Protein AF-A0A956ZY83-F1 (afdb_monomer)

pLDDT: mean 73.17, std 17.22, range [40.25, 92.25]

Foldseek 3Di:
DDDDDDPPCDPFDKDKDWDQDPQEIKIWIATPVVRDIDIDPYVVVVVVVVPPPPDPPPDDDPDD

Secondary structure (DSSP, 8-state):
------TT-PPPPEEEEEEEETTEEEEEEEETTT--EEEESSHHHHHHHHHS------------

Structure (mmCIF, N/CA/C/O backbone):
data_AF-A0A956ZY83-F1
#
_entry.id   AF-A0A956ZY83-F1
#
loop_
_atom_sit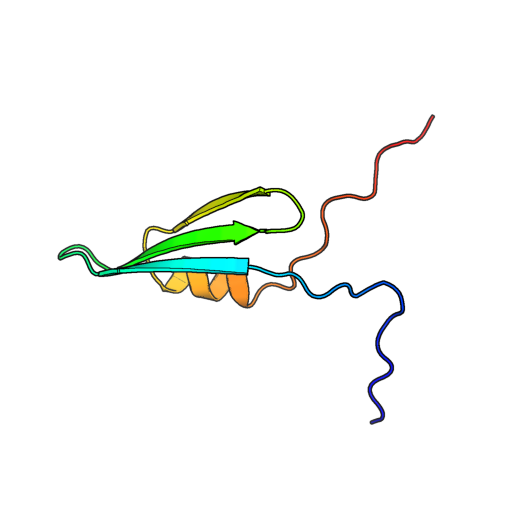e.group_PDB
_atom_site.id
_atom_site.type_symbol
_atom_site.label_at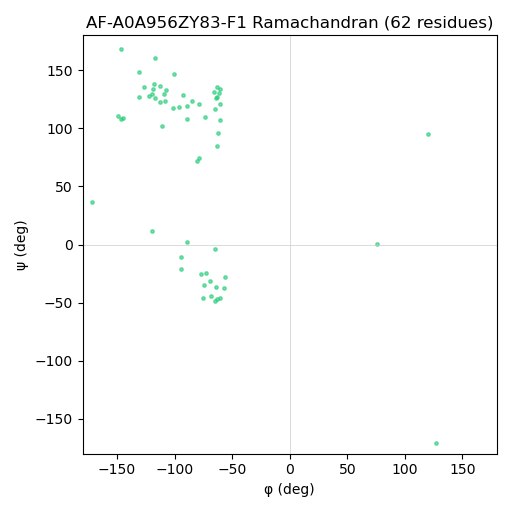om_id
_atom_site.label_alt_id
_atom_site.label_comp_id
_atom_site.label_asym_id
_atom_site.label_entity_id
_atom_site.label_seq_id
_atom_site.pdbx_PDB_ins_code
_atom_site.Cartn_x
_atom_site.Cartn_y
_atom_site.Cartn_z
_atom_site.occupancy
_atom_site.B_iso_or_equiv
_atom_site.auth_seq_id
_atom_site.auth_comp_id
_atom_site.auth_asym_id
_atom_site.auth_atom_id
_atom_site.pdbx_PDB_model_num
ATOM 1 N N . MET A 1 1 ? 10.787 -18.550 25.097 1.00 44.34 1 MET A N 1
ATOM 2 C CA . MET A 1 1 ? 10.425 -17.116 25.068 1.00 44.34 1 MET A CA 1
ATOM 3 C C . MET A 1 1 ? 8.920 -17.029 24.914 1.00 44.34 1 MET A C 1
ATOM 5 O O . MET A 1 1 ? 8.412 -17.466 23.892 1.00 44.34 1 MET A O 1
ATOM 9 N N . VAL A 1 2 ? 8.207 -16.579 25.946 1.00 48.84 2 VAL A N 1
ATOM 10 C CA . VAL A 1 2 ? 6.754 -16.362 25.881 1.00 48.84 2 VAL A CA 1
ATOM 11 C C . VAL A 1 2 ? 6.551 -14.933 25.390 1.00 48.84 2 VAL A C 1
ATOM 13 O O . VAL A 1 2 ? 7.060 -14.001 26.007 1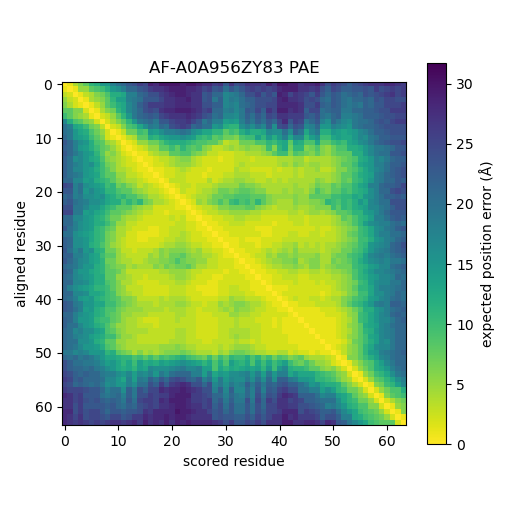.00 48.84 2 VAL A O 1
ATOM 16 N N . TYR A 1 3 ? 5.896 -14.766 24.244 1.00 52.16 3 TYR A N 1
ATOM 17 C CA . TYR A 1 3 ? 5.573 -13.448 23.706 1.00 52.16 3 TYR A CA 1
ATOM 18 C C . TYR A 1 3 ? 4.430 -12.852 24.531 1.00 52.16 3 TYR A C 1
ATOM 20 O O . TYR A 1 3 ? 3.306 -13.347 24.473 1.00 52.16 3 TYR A O 1
ATOM 28 N N . THR A 1 4 ? 4.720 -11.817 25.318 1.00 55.75 4 THR A N 1
ATOM 29 C CA . THR A 1 4 ? 3.693 -11.031 26.010 1.00 55.75 4 THR A CA 1
ATOM 30 C C . THR A 1 4 ? 3.261 -9.902 25.071 1.00 55.75 4 THR A C 1
ATOM 32 O O . THR A 1 4 ? 4.055 -8.983 24.853 1.00 55.75 4 THR A O 1
ATOM 35 N N . PRO A 1 5 ? 2.055 -9.943 24.475 1.00 52.00 5 PRO A N 1
ATOM 36 C CA . PRO A 1 5 ? 1.586 -8.850 23.633 1.00 52.00 5 PRO A CA 1
ATOM 37 C C . PRO A 1 5 ? 1.456 -7.576 24.478 1.00 52.00 5 PRO A C 1
ATOM 39 O O . PRO A 1 5 ? 0.830 -7.580 25.539 1.00 52.00 5 PRO A O 1
ATOM 42 N N . MET A 1 6 ? 2.078 -6.485 24.025 1.00 61.91 6 MET A N 1
ATOM 43 C CA . MET A 1 6 ? 1.947 -5.179 24.672 1.00 61.91 6 MET A CA 1
ATOM 44 C C . MET A 1 6 ? 0.482 -4.707 24.598 1.00 61.91 6 MET A C 1
ATOM 46 O O . MET A 1 6 ? -0.113 -4.780 23.517 1.00 61.91 6 MET A O 1
ATOM 50 N N . PRO A 1 7 ? -0.088 -4.170 25.692 1.00 54.34 7 PRO A N 1
ATOM 51 C CA . PRO A 1 7 ? -1.525 -3.893 25.824 1.00 54.34 7 PRO A CA 1
ATOM 52 C C . PRO A 1 7 ? -2.093 -2.819 24.875 1.00 54.34 7 PRO A C 1
ATOM 54 O O . PRO A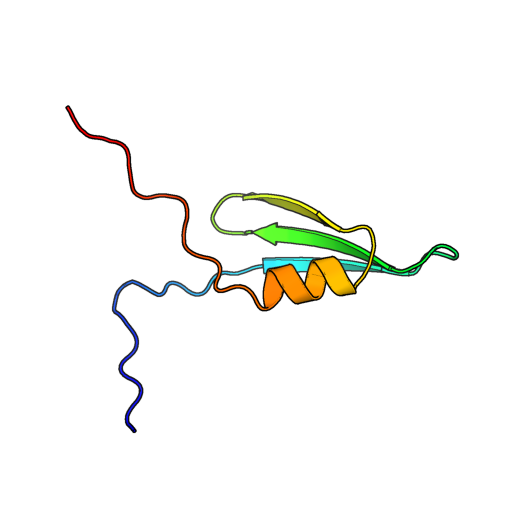 1 7 ? -3.304 -2.631 24.846 1.00 54.34 7 PRO A O 1
ATOM 57 N N . ASP A 1 8 ? -1.261 -2.164 24.058 1.00 54.72 8 ASP A N 1
ATOM 58 C CA . ASP A 1 8 ? -1.676 -1.124 23.099 1.00 54.72 8 ASP A CA 1
ATOM 59 C C . ASP A 1 8 ? -1.360 -1.451 21.627 1.00 54.72 8 ASP A C 1
ATOM 61 O O . ASP A 1 8 ? -1.475 -0.609 20.734 1.00 54.72 8 ASP A O 1
ATOM 65 N N . SER A 1 9 ? -0.971 -2.693 21.334 1.00 55.62 9 SER A N 1
ATOM 66 C CA . SER A 1 9 ? -0.712 -3.131 19.958 1.00 55.62 9 SER A CA 1
ATOM 67 C C . SER A 1 9 ? -2.019 -3.481 19.238 1.00 55.62 9 SER A C 1
ATOM 69 O O . SER A 1 9 ? -2.337 -4.639 18.979 1.00 55.62 9 SER A O 1
ATOM 71 N N . LYS A 1 10 ? -2.819 -2.458 18.905 1.00 58.00 10 LYS A N 1
ATOM 72 C CA . LYS A 1 10 ? -3.925 -2.642 17.954 1.00 58.00 10 LYS A CA 1
ATOM 73 C C . LYS A 1 10 ? -3.331 -3.067 16.605 1.00 58.00 10 LYS A C 1
ATOM 75 O O . LYS A 1 10 ? -2.414 -2.393 16.133 1.00 58.00 10 LYS A O 1
ATOM 80 N N . PRO A 1 11 ? -3.835 -4.139 15.972 1.00 59.28 11 PRO A N 1
ATOM 81 C CA . PRO A 1 11 ? -3.337 -4.563 14.673 1.00 59.28 11 PRO A CA 1
ATOM 82 C C . PRO A 1 11 ? -3.560 -3.441 13.657 1.00 59.28 11 PRO A C 1
ATOM 84 O O . PRO A 1 11 ? -4.689 -2.993 13.436 1.00 59.28 11 PRO A O 1
ATOM 87 N N . LEU A 1 12 ? -2.475 -2.965 13.048 1.00 69.06 12 LEU A N 1
ATOM 88 C CA . LEU A 1 12 ? -2.556 -2.043 11.927 1.00 69.06 12 LEU A CA 1
ATOM 89 C C . LEU A 1 12 ? -3.210 -2.784 10.762 1.00 69.06 12 LEU A C 1
ATOM 91 O O . LEU A 1 12 ? -2.670 -3.770 10.268 1.00 69.06 12 LEU A O 1
ATOM 95 N N . THR A 1 13 ? -4.385 -2.330 10.333 1.00 73.56 13 THR A N 1
ATOM 96 C CA . THR A 1 13 ? -5.025 -2.894 9.143 1.00 73.56 13 THR A CA 1
ATOM 97 C C . THR A 1 13 ? -4.6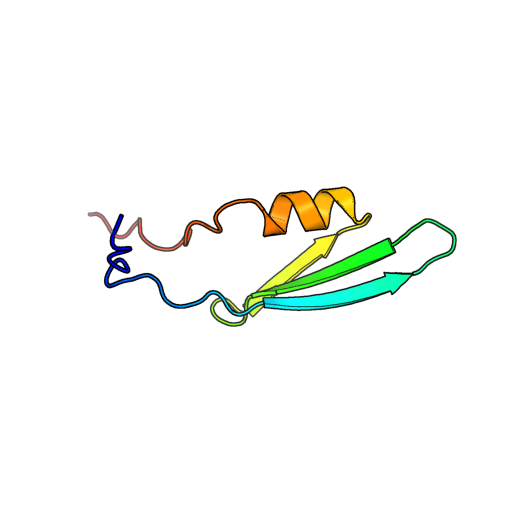91 -2.018 7.947 1.00 73.56 13 THR A C 1
ATOM 99 O O . THR A 1 13 ? -5.033 -0.832 7.925 1.00 73.56 13 THR A O 1
ATOM 102 N N . LEU A 1 14 ? -4.014 -2.609 6.965 1.00 81.44 14 LEU A N 1
ATOM 103 C CA . LEU A 1 14 ? -3.619 -1.966 5.719 1.00 81.44 14 LEU A CA 1
ATOM 104 C C . LEU A 1 14 ? -4.388 -2.590 4.555 1.00 81.44 14 LEU A C 1
ATOM 106 O O . LEU A 1 14 ? -4.494 -3.811 4.457 1.00 81.44 14 LEU A O 1
ATOM 110 N N . VAL A 1 15 ? -4.891 -1.758 3.648 1.00 83.25 15 VAL A N 1
ATOM 111 C CA .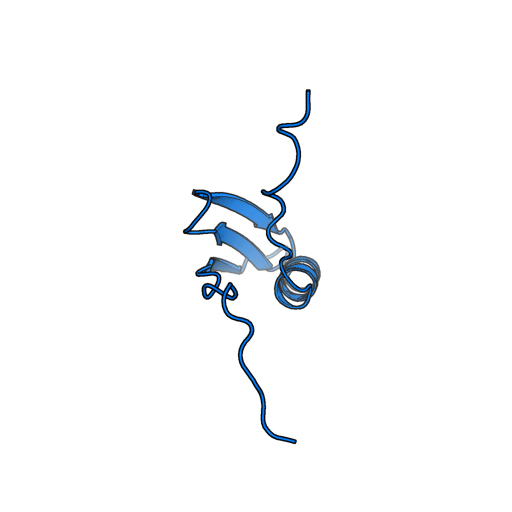 VAL A 1 15 ? -5.380 -2.204 2.338 1.00 83.25 15 VAL A CA 1
ATOM 112 C C . VAL A 1 15 ? -4.306 -1.885 1.316 1.00 83.25 15 VAL A C 1
ATOM 114 O O . VAL A 1 15 ? -3.990 -0.715 1.114 1.00 83.25 15 VAL A O 1
ATOM 117 N N . VAL A 1 16 ? -3.759 -2.917 0.677 1.00 85.50 16 VAL A N 1
ATOM 118 C CA . VAL A 1 16 ? -2.723 -2.772 -0.350 1.00 85.50 16 VAL A CA 1
ATOM 119 C C . VAL A 1 16 ? -3.321 -3.095 -1.713 1.00 85.50 16 VAL A C 1
ATOM 121 O O . VAL A 1 16 ? -3.864 -4.179 -1.925 1.00 85.50 16 VAL A O 1
ATOM 124 N N . ARG A 1 17 ? -3.224 -2.156 -2.651 1.00 89.88 17 ARG A N 1
ATOM 125 C CA . ARG A 1 17 ? -3.563 -2.355 -4.062 1.00 89.88 17 ARG A CA 1
ATOM 126 C C . ARG A 1 17 ? -2.289 -2.34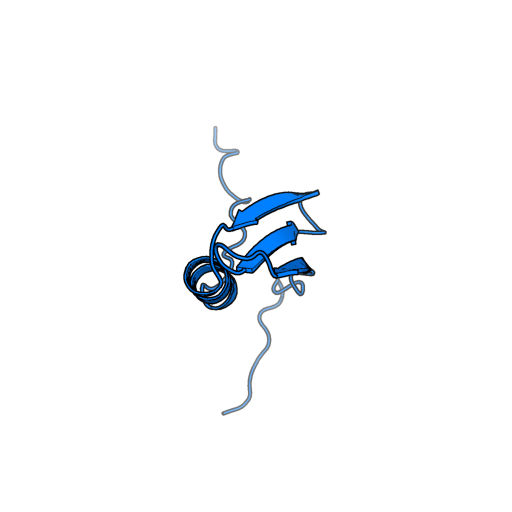8 -4.880 1.00 89.88 17 ARG A C 1
ATOM 128 O O . ARG A 1 17 ? -1.489 -1.432 -4.751 1.00 89.88 17 ARG A O 1
ATOM 135 N N . LEU A 1 18 ? -2.117 -3.367 -5.714 1.00 89.88 18 LEU A N 1
ATOM 136 C CA . LEU A 1 18 ? -0.935 -3.564 -6.546 1.00 89.88 18 LEU A CA 1
ATOM 137 C C . LEU A 1 18 ? -1.340 -3.558 -8.016 1.00 89.88 18 LEU A C 1
ATOM 139 O O . LEU A 1 18 ? -2.296 -4.230 -8.405 1.00 89.88 18 LEU A O 1
ATOM 143 N N . TRP A 1 19 ? -0.586 -2.832 -8.835 1.00 90.94 19 TRP A N 1
ATOM 144 C CA . TRP A 1 19 ? -0.768 -2.803 -10.281 1.00 90.94 19 TRP A CA 1
ATOM 145 C C . TRP A 1 19 ? 0.563 -3.018 -10.976 1.00 90.94 19 TRP A C 1
ATOM 147 O O . TRP A 1 19 ? 1.519 -2.278 -10.747 1.00 90.94 19 TRP A O 1
ATOM 157 N N . HIS A 1 20 ? 0.599 -3.989 -11.880 1.00 89.62 20 HIS A N 1
ATOM 158 C CA . HIS A 1 20 ? 1.736 -4.185 -12.763 1.00 89.62 20 HIS A CA 1
ATOM 159 C C . HIS A 1 20 ? 1.597 -3.274 -13.992 1.00 89.62 20 HIS A C 1
ATOM 161 O O . HIS A 1 20 ? 0.585 -3.309 -14.695 1.00 89.62 20 HIS A O 1
ATOM 167 N N . ARG A 1 21 ? 2.599 -2.432 -14.244 1.00 85.75 21 ARG A N 1
ATOM 168 C CA . ARG A 1 21 ? 2.726 -1.568 -15.425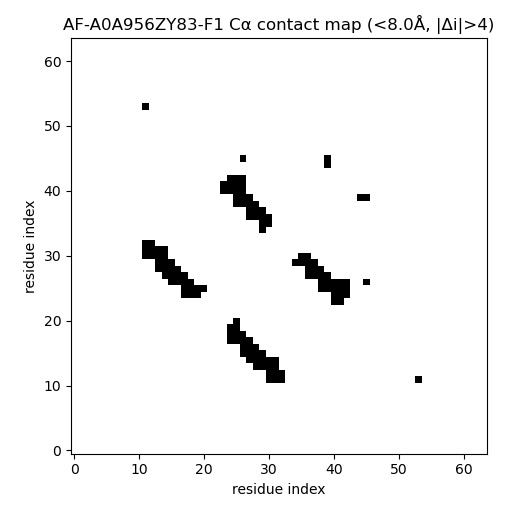 1.00 85.75 21 ARG A CA 1
ATOM 169 C C . ARG A 1 21 ? 3.977 -1.985 -16.214 1.00 85.75 21 ARG A C 1
ATOM 171 O O . ARG A 1 21 ? 4.871 -2.600 -15.641 1.00 85.75 21 ARG A O 1
ATOM 178 N N . PRO A 1 22 ? 4.090 -1.621 -17.503 1.00 85.56 22 PRO A N 1
ATOM 179 C CA . PRO A 1 22 ? 5.304 -1.880 -18.291 1.00 85.56 22 PRO A CA 1
ATOM 180 C C . PRO A 1 22 ? 6.579 -1.282 -17.671 1.00 85.56 22 PRO A C 1
ATOM 182 O O . PRO A 1 22 ? 7.671 -1.798 -17.854 1.00 85.56 22 PRO A O 1
ATOM 185 N N . GLU A 1 23 ? 6.411 -0.197 -16.920 1.00 82.81 23 GLU A N 1
ATOM 186 C CA . GLU A 1 23 ? 7.444 0.567 -16.213 1.00 82.81 23 GLU A CA 1
ATOM 187 C C . GLU A 1 23 ? 7.714 0.067 -14.777 1.00 82.81 23 GLU A C 1
ATOM 189 O O . GLU A 1 23 ? 8.536 0.647 -14.074 1.00 82.81 23 GLU A O 1
ATOM 194 N N . GLY A 1 24 ? 7.039 -1.002 -14.333 1.00 84.50 24 GLY A N 1
ATOM 195 C CA . GLY A 1 24 ? 7.212 -1.609 -13.009 1.00 84.50 24 GLY A CA 1
ATOM 196 C C . GLY A 1 24 ? 5.907 -1.762 -12.223 1.00 84.50 24 GLY A C 1
ATOM 197 O O . GLY A 1 24 ? 4.806 -1.563 -12.737 1.00 84.50 24 GLY A O 1
ATOM 198 N N . VAL A 1 25 ? 6.013 -2.131 -10.948 1.00 87.19 25 VAL A N 1
ATOM 199 C CA . VAL A 1 25 ? 4.850 -2.299 -10.063 1.00 87.19 25 VAL A CA 1
ATOM 200 C C . VAL A 1 25 ? 4.571 -1.006 -9.315 1.00 87.19 25 VAL A C 1
ATOM 202 O O . VAL A 1 25 ? 5.446 -0.474 -8.643 1.00 87.19 25 VAL A O 1
ATOM 205 N N . ARG A 1 26 ? 3.326 -0.540 -9.359 1.00 90.12 26 ARG A N 1
ATOM 206 C CA . ARG A 1 26 ? 2.838 0.508 -8.461 1.00 90.12 26 ARG A CA 1
ATOM 207 C C . ARG A 1 26 ? 2.037 -0.113 -7.334 1.00 90.12 26 ARG A C 1
ATOM 209 O O . ARG A 1 26 ? 1.323 -1.093 -7.556 1.00 90.12 26 ARG A O 1
ATOM 216 N N . ALA A 1 27 ? 2.106 0.498 -6.161 1.00 90.25 27 ALA A N 1
ATOM 217 C CA . ALA A 1 27 ? 1.285 0.111 -5.031 1.00 90.25 27 ALA A CA 1
ATOM 218 C C . ALA A 1 27 ? 0.595 1.316 -4.397 1.00 90.25 27 ALA A C 1
ATOM 220 O O . ALA A 1 27 ? 1.128 2.420 -4.381 1.00 90.25 27 ALA A O 1
ATOM 221 N N . GLU A 1 28 ? -0.590 1.098 -3.857 1.00 92.25 28 GLU A N 1
ATOM 222 C CA . GLU A 1 28 ? -1.295 2.032 -2.990 1.00 92.25 28 GLU A CA 1
ATOM 223 C C . GLU A 1 28 ? -1.550 1.318 -1.675 1.00 92.25 28 GLU A C 1
ATOM 225 O O . GLU A 1 28 ? -2.081 0.209 -1.665 1.00 92.25 28 GLU A O 1
ATOM 230 N N . VAL A 1 29 ? -1.169 1.946 -0.573 1.00 89.88 29 VAL A N 1
ATOM 231 C CA . VAL A 1 29 ? -1.423 1.442 0.769 1.00 89.88 29 VAL A CA 1
ATOM 232 C C . VAL A 1 29 ? -2.325 2.427 1.476 1.00 89.88 29 VAL A C 1
ATOM 234 O O . VAL A 1 29 ? -2.001 3.610 1.560 1.00 89.88 29 VAL A O 1
ATOM 237 N N . LYS A 1 30 ? -3.445 1.938 1.999 1.00 89.06 30 LYS A N 1
ATOM 238 C CA . LYS A 1 30 ? -4.343 2.709 2.849 1.00 89.06 30 LYS A CA 1
ATOM 239 C C . LYS A 1 30 ? -4.330 2.161 4.265 1.00 89.06 30 LYS A C 1
ATOM 241 O O . LYS A 1 30 ? -4.673 0.997 4.477 1.00 89.06 30 LYS A O 1
ATOM 246 N N . GLU A 1 31 ? -4.000 3.006 5.231 1.00 86.06 31 GLU A N 1
ATOM 247 C CA . GLU A 1 31 ? -4.156 2.689 6.644 1.00 86.06 31 GLU A CA 1
ATOM 248 C C . GLU A 1 31 ? -5.622 2.873 7.049 1.00 86.06 31 GLU A C 1
ATOM 250 O O . GLU A 1 31 ? -6.190 3.958 6.928 1.00 86.06 31 GLU A O 1
ATOM 255 N N . LEU A 1 32 ? -6.266 1.814 7.546 1.00 80.50 32 LEU A N 1
ATOM 256 C CA . LEU A 1 32 ? -7.691 1.878 7.885 1.00 80.50 32 LEU A CA 1
ATOM 257 C C . LEU A 1 32 ? -7.987 2.696 9.145 1.00 80.50 32 LEU A C 1
ATOM 259 O O . LEU A 1 32 ? -9.095 3.206 9.282 1.00 80.50 32 LEU A O 1
ATOM 263 N N . ARG A 1 33 ? -7.017 2.832 10.058 1.00 76.69 33 ARG A N 1
ATOM 264 C CA . ARG A 1 33 ? -7.193 3.591 11.303 1.00 76.69 33 ARG A CA 1
ATOM 265 C C . ARG A 1 33 ? -7.170 5.100 11.064 1.00 76.69 33 ARG A C 1
ATOM 267 O O . ARG A 1 33 ? -7.999 5.809 11.625 1.00 76.69 33 ARG A O 1
ATOM 274 N N . THR A 1 34 ? -6.210 5.585 10.282 1.00 81.62 34 THR A N 1
ATOM 275 C CA . THR A 1 34 ? -6.013 7.020 10.012 1.00 81.62 34 THR A CA 1
ATOM 276 C C . THR A 1 34 ? -6.706 7.472 8.729 1.00 81.62 34 THR A C 1
ATOM 278 O O . THR A 1 34 ? -6.978 8.657 8.560 1.00 81.62 34 THR A O 1
ATOM 281 N N . GLY A 1 35 ? -7.001 6.541 7.817 1.00 83.56 35 GLY A N 1
ATOM 282 C CA . GLY A 1 35 ? -7.452 6.845 6.463 1.00 83.56 35 GLY A CA 1
ATOM 283 C C . GLY A 1 35 ? -6.327 7.316 5.537 1.00 83.56 35 GLY A C 1
ATOM 284 O O . GLY A 1 35 ? -6.606 7.595 4.368 1.00 83.56 35 GLY A O 1
ATOM 285 N N . GLU A 1 36 ? -5.080 7.389 6.023 1.00 85.25 36 GLU A N 1
ATOM 286 C CA . GLU A 1 36 ? -3.928 7.820 5.234 1.00 85.25 36 GLU A CA 1
ATOM 287 C C . GLU A 1 36 ? -3.732 6.881 4.045 1.00 85.25 36 GLU A C 1
ATOM 289 O O . GLU A 1 36 ? -3.793 5.659 4.179 1.00 85.25 36 GLU A O 1
ATOM 294 N N . THR A 1 37 ? -3.525 7.464 2.866 1.00 89.75 37 THR A N 1
ATOM 295 C CA . THR A 1 37 ? -3.260 6.721 1.634 1.00 89.75 37 THR A CA 1
ATOM 296 C C . THR A 1 37 ? -1.900 7.126 1.094 1.00 89.75 37 THR A C 1
ATOM 298 O O . THR A 1 37 ? -1.612 8.313 0.939 1.00 89.75 37 THR A O 1
ATOM 301 N N . ARG A 1 38 ? -1.066 6.135 0.785 1.00 89.94 38 ARG A N 1
ATOM 302 C CA . ARG A 1 38 ? 0.294 6.322 0.290 1.00 89.94 38 ARG A CA 1
ATOM 303 C C . ARG A 1 38 ? 0.507 5.550 -1.000 1.00 89.94 38 ARG A C 1
ATOM 305 O O . ARG A 1 38 ? 0.109 4.395 -1.109 1.00 89.94 38 ARG A O 1
ATOM 312 N N . LEU A 1 39 ? 1.144 6.197 -1.972 1.00 91.25 39 LEU A N 1
ATOM 313 C CA . LEU A 1 39 ? 1.438 5.629 -3.285 1.00 91.25 39 LEU A CA 1
ATOM 314 C C . LEU A 1 39 ? 2.930 5.317 -3.404 1.00 91.25 39 LEU A C 1
ATOM 316 O O . LEU A 1 39 ? 3.771 6.168 -3.121 1.00 91.25 39 LEU A O 1
ATOM 320 N N . PHE A 1 40 ? 3.237 4.123 -3.891 1.00 90.12 40 PHE A N 1
ATOM 321 C CA . PHE A 1 40 ? 4.579 3.610 -4.132 1.00 90.12 40 PHE A CA 1
ATOM 322 C C . PHE A 1 40 ? 4.750 3.325 -5.623 1.00 90.12 40 PHE A C 1
ATOM 324 O O . PHE A 1 40 ? 3.840 2.817 -6.287 1.00 90.12 40 PHE A O 1
ATOM 331 N N . LYS A 1 41 ? 5.912 3.691 -6.169 1.00 88.56 41 LYS A N 1
ATOM 332 C CA . LYS A 1 41 ? 6.208 3.577 -7.607 1.00 88.56 41 LYS A CA 1
ATOM 333 C C . LYS A 1 41 ? 6.932 2.281 -7.982 1.00 88.56 41 LYS A C 1
ATOM 335 O O . LYS A 1 41 ? 7.056 2.007 -9.170 1.00 88.56 41 LYS A O 1
ATOM 340 N N . ASN A 1 42 ? 7.409 1.533 -6.992 1.00 88.56 42 ASN A N 1
ATOM 341 C CA . ASN A 1 42 ? 8.090 0.250 -7.131 1.00 88.56 42 ASN A CA 1
ATOM 342 C C . ASN A 1 42 ? 7.757 -0.648 -5.915 1.00 88.56 42 ASN A C 1
ATOM 344 O O . ASN A 1 42 ? 7.166 -0.186 -4.933 1.00 88.56 42 ASN A O 1
ATOM 348 N N . VAL A 1 43 ? 8.107 -1.937 -5.998 1.00 84.81 43 VAL A N 1
ATOM 349 C CA . VAL A 1 43 ? 7.874 -2.917 -4.916 1.00 84.81 43 VAL A CA 1
ATOM 350 C C . VAL A 1 43 ? 8.846 -2.734 -3.753 1.00 84.81 43 VAL A C 1
ATOM 352 O O . VAL A 1 43 ? 8.452 -2.952 -2.613 1.00 84.81 43 VAL A O 1
ATOM 355 N N . GLU A 1 44 ? 10.092 -2.340 -4.016 1.00 87.38 44 GLU A N 1
ATOM 356 C CA . GLU A 1 44 ? 11.121 -2.195 -2.977 1.00 87.38 44 GLU A CA 1
ATOM 357 C C . GLU A 1 44 ? 10.715 -1.163 -1.920 1.00 87.38 44 GLU A C 1
ATOM 359 O O . GLU A 1 44 ? 10.749 -1.462 -0.728 1.00 87.38 44 GLU A O 1
ATOM 364 N N . ASP A 1 45 ? 10.214 0.000 -2.343 1.00 87.94 45 ASP A N 1
ATOM 365 C CA . ASP A 1 45 ? 9.729 1.051 -1.446 1.00 87.94 45 ASP A CA 1
ATOM 366 C C . ASP A 1 45 ? 8.506 0.589 -0.636 1.00 87.94 45 ASP A C 1
ATOM 368 O O . ASP A 1 45 ? 8.359 0.943 0.537 1.00 87.94 45 ASP A O 1
ATOM 372 N N . LEU A 1 46 ? 7.622 -0.211 -1.249 1.00 86.12 46 LEU A N 1
ATOM 373 C CA . LEU A 1 46 ? 6.476 -0.800 -0.554 1.00 86.12 46 LEU A CA 1
ATOM 374 C C . LEU A 1 46 ? 6.945 -1.775 0.529 1.00 86.12 46 LEU A C 1
ATOM 376 O O . LEU A 1 46 ? 6.462 -1.708 1.657 1.00 86.12 46 LEU A O 1
ATOM 380 N N . MET A 1 47 ? 7.859 -2.683 0.190 1.00 85.00 47 MET A N 1
ATOM 381 C CA . MET A 1 47 ? 8.374 -3.685 1.121 1.00 85.00 47 MET A CA 1
ATOM 382 C C . MET A 1 47 ? 9.102 -3.018 2.282 1.00 85.00 47 MET A C 1
ATOM 384 O O . MET A 1 47 ? 8.773 -3.297 3.430 1.00 85.00 47 MET A O 1
ATOM 388 N N . ALA A 1 48 ? 9.973 -2.048 2.000 1.00 86.50 48 ALA A N 1
ATOM 389 C CA . ALA A 1 48 ? 10.655 -1.274 3.030 1.00 86.50 48 ALA A CA 1
ATOM 390 C C . ALA A 1 48 ? 9.670 -0.562 3.974 1.00 86.50 48 ALA A C 1
ATOM 392 O O . ALA A 1 48 ? 9.903 -0.487 5.180 1.00 86.50 48 ALA A O 1
ATOM 393 N N . TYR A 1 49 ? 8.547 -0.057 3.453 1.00 84.19 49 TYR A N 1
ATOM 394 C CA . TYR A 1 49 ? 7.492 0.528 4.279 1.00 84.19 49 TYR A CA 1
ATOM 395 C C . TYR A 1 49 ? 6.771 -0.522 5.137 1.00 84.19 49 TYR A C 1
ATOM 397 O O . TYR A 1 49 ? 6.551 -0.283 6.321 1.00 84.19 49 TYR A O 1
ATOM 405 N N . LEU A 1 50 ? 6.416 -1.683 4.583 1.00 80.50 50 LEU A N 1
ATOM 406 C CA . LEU A 1 50 ? 5.722 -2.746 5.322 1.00 80.50 50 LEU A CA 1
ATOM 407 C C . LEU A 1 50 ? 6.610 -3.425 6.377 1.00 80.50 50 LEU A C 1
ATOM 409 O O . LEU A 1 50 ? 6.103 -3.859 7.409 1.00 80.50 50 LEU A O 1
ATOM 413 N N . GLU A 1 51 ? 7.916 -3.504 6.128 1.00 81.69 51 GLU A N 1
ATOM 414 C CA . GLU A 1 51 ? 8.909 -4.062 7.051 1.00 81.69 51 GLU A CA 1
ATOM 415 C C . GLU A 1 51 ? 9.265 -3.098 8.187 1.00 81.69 51 GLU A C 1
ATOM 417 O O . GLU A 1 51 ? 9.661 -3.536 9.270 1.00 81.69 51 GLU A O 1
ATOM 422 N N . GLN A 1 52 ? 9.106 -1.786 7.981 1.00 73.31 52 GLN A N 1
ATOM 423 C CA . GLN A 1 52 ? 9.273 -0.829 9.066 1.00 73.31 52 GLN A CA 1
ATOM 424 C C . GLN A 1 52 ? 8.175 -1.035 10.115 1.00 73.31 52 GLN A C 1
ATOM 426 O O . GLN A 1 52 ? 6.990 -1.057 9.766 1.00 73.31 52 GLN A O 1
ATOM 431 N N . PRO A 1 53 ? 8.528 -1.119 11.414 1.00 61.50 53 PRO A N 1
ATOM 432 C CA . PRO A 1 53 ? 7.537 -1.090 12.470 1.00 61.50 53 PRO A CA 1
ATOM 433 C C . PRO A 1 53 ? 6.806 0.243 12.356 1.00 61.50 53 PRO A C 1
ATOM 435 O O . PRO A 1 53 ? 7.366 1.304 12.647 1.00 61.50 53 PRO A O 1
ATOM 438 N N . GLN A 1 54 ? 5.565 0.171 11.878 1.00 61.53 54 GLN A N 1
ATOM 439 C CA . GLN A 1 54 ? 4.655 1.297 11.745 1.00 61.53 54 GLN A CA 1
ATOM 440 C C . GLN A 1 54 ? 4.385 1.832 13.150 1.00 61.53 54 GLN A C 1
ATOM 442 O O . GLN A 1 54 ? 3.458 1.423 13.846 1.00 61.53 54 GLN A O 1
ATOM 447 N N . SER A 1 55 ? 5.286 2.692 13.614 1.00 51.53 55 SER A N 1
ATOM 448 C CA . SER A 1 55 ? 5.156 3.361 14.894 1.00 51.53 55 SER A CA 1
ATOM 449 C C . SER A 1 55 ? 3.922 4.243 14.778 1.00 51.53 55 SER A C 1
ATOM 451 O O . SER A 1 55 ? 3.857 5.032 13.830 1.00 51.53 55 SER A O 1
ATOM 453 N N . PRO A 1 56 ? 2.937 4.133 15.684 1.00 50.16 56 PRO A N 1
ATOM 454 C CA . PRO A 1 56 ? 1.771 4.996 15.650 1.00 50.16 56 PRO A CA 1
ATOM 455 C C . PRO A 1 56 ? 2.246 6.434 15.855 1.00 50.16 56 PRO A C 1
ATOM 457 O O . PRO A 1 56 ? 2.475 6.884 16.978 1.00 50.16 56 PRO A O 1
ATOM 460 N N . LYS A 1 57 ? 2.442 7.171 14.761 1.00 45.41 57 LYS A N 1
ATOM 461 C CA . LYS A 1 57 ? 2.827 8.578 14.800 1.00 45.41 57 LYS A CA 1
ATOM 462 C C . LYS A 1 57 ? 1.566 9.383 15.096 1.00 45.41 57 LYS A C 1
ATOM 464 O O . LYS A 1 57 ? 0.955 9.971 14.216 1.00 45.41 57 LYS A O 1
ATOM 469 N N . GLY A 1 58 ? 1.137 9.314 16.351 1.00 47.25 58 GLY A N 1
ATOM 470 C CA . GLY A 1 58 ? -0.137 9.860 16.795 1.00 47.25 58 GLY A CA 1
ATOM 471 C C . GLY A 1 58 ? -0.318 9.845 18.307 1.00 47.25 58 GLY A C 1
ATOM 472 O O . GLY A 1 58 ? -1.426 9.594 18.761 1.00 47.25 58 GLY A O 1
ATOM 473 N N . LEU A 1 59 ? 0.736 10.089 19.092 1.00 48.66 59 LEU A N 1
ATOM 474 C CA . LEU A 1 59 ? 0.586 10.523 20.485 1.00 48.66 59 LEU A CA 1
ATOM 475 C C . LEU A 1 59 ? 1.744 11.467 20.854 1.00 48.66 59 LEU A C 1
ATOM 477 O O . LEU A 1 59 ? 2.893 11.052 20.956 1.00 48.66 59 LEU A O 1
ATOM 481 N N . GLY A 1 60 ? 1.431 12.755 21.000 1.00 42.78 60 GLY A N 1
ATOM 482 C CA . GLY A 1 60 ? 2.375 13.849 21.257 1.00 42.78 60 GLY A CA 1
ATOM 483 C C . GLY A 1 60 ? 2.296 14.869 20.120 1.00 42.78 60 GLY A C 1
ATOM 484 O O . GLY A 1 60 ? 2.903 14.680 19.074 1.00 42.78 60 GLY A O 1
ATOM 485 N N . LYS A 1 61 ? 1.525 15.954 20.228 1.00 43.53 61 LYS A N 1
ATOM 486 C CA . LYS A 1 61 ? 1.606 16.943 21.308 1.00 43.53 61 LYS A CA 1
ATOM 487 C C . LYS A 1 61 ? 0.223 17.502 21.679 1.00 43.53 61 LYS A C 1
ATOM 489 O O . LYS A 1 61 ? -0.325 18.329 20.962 1.00 43.53 61 LYS A O 1
ATOM 494 N N . THR A 1 62 ? -0.280 17.120 22.846 1.00 50.41 62 THR A N 1
ATOM 495 C CA . THR A 1 62 ? -0.961 18.060 23.745 1.00 50.41 62 THR A CA 1
ATOM 496 C C . THR A 1 62 ? -0.041 18.209 24.948 1.00 50.41 62 THR A C 1
ATOM 498 O O . THR A 1 62 ? 0.051 17.295 25.764 1.00 50.41 62 THR A O 1
ATOM 501 N N . ALA A 1 63 ? 0.710 19.302 25.012 1.00 42.97 63 ALA A N 1
ATOM 502 C CA . ALA A 1 63 ? 1.430 19.695 26.214 1.00 42.97 63 ALA A CA 1
ATOM 503 C C . ALA A 1 63 ? 1.521 21.223 26.238 1.00 42.97 63 ALA A C 1
ATOM 505 O O . ALA A 1 63 ? 2.207 21.785 25.388 1.00 42.97 63 ALA A O 1
ATOM 506 N N . SER A 1 64 ? 0.781 21.780 27.206 1.00 40.25 6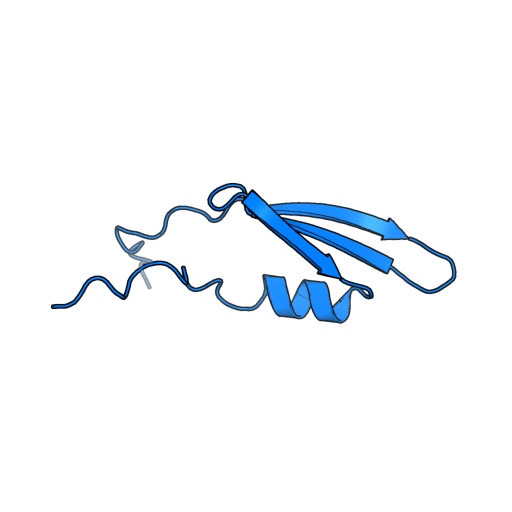4 SER A N 1
ATOM 507 C CA . SER A 1 64 ? 0.875 23.089 27.872 1.00 40.25 64 SER A CA 1
ATOM 508 C C . SER A 1 64 ? 0.941 24.372 27.054 1.00 40.25 64 SER A C 1
ATOM 510 O O . SER A 1 64 ? 1.942 24.597 26.346 1.00 40.25 64 SER A O 1
#

Solvent-accessible surface area (backbone atoms only — not comparable to full-atom values): 4340 Å² total; per-residue (Å²): 136,85,85,76,80,62,97,80,72,70,82,85,51,69,49,77,48,78,44,85,48,101,90,42,35,34,34,39,40,31,36,69,86,81,65,50,72,47,80,31,74,36,60,67,65,45,49,58,55,71,70,42,83,81,68,79,89,80,80,85,85,89,76,133

Radius of gyration: 15.4 Å; Cα contacts (8 Å, |Δi|>4): 64; chains: 1; bounding box: 19×40×46 Å

Sequence (64 aa):
MVYTPMPDSKPLTLVVRLWHRPEGVRAEVKELRTGETRLFKNVEDLMAYLEQPQSPKGLGKTAS

Nearest PDB structures (foldseek):
  8u8b-assembly1_B  TM=6.558E-01  e=7.167E+00  Homo sapiens
  5wtq-assembly2_C  TM=4.806E-01  e=2.857E+00  Homo sapiens
  4xhj-assembly2_F  TM=4.360E-01  e=4.525E+00  Human herpesvirus 3 strain Oka vaccine
  5wtq-assembly1_A  TM=4.655E-01  e=3.480E+00  Homo sapiens

Mean predicted aligned error: 11.54 Å